Protein AF-A0A914RUM9-F1 (afdb_monomer_lite)

Structure (mmCIF, N/CA/C/O backbone):
data_AF-A0A914RUM9-F1
#
_entry.id   AF-A0A914RUM9-F1
#
loop_
_atom_site.group_PDB
_atom_site.id
_atom_site.type_symbol
_atom_site.label_atom_id
_atom_site.label_alt_id
_atom_site.label_comp_id
_atom_site.label_asym_id
_atom_site.label_entity_id
_atom_site.label_seq_id
_atom_site.pdbx_PDB_ins_code
_atom_site.Cartn_x
_atom_site.Cartn_y
_atom_site.Cartn_z
_atom_site.occupancy
_atom_site.B_iso_or_equiv
_atom_site.auth_seq_id
_atom_site.auth_comp_id
_atom_site.auth_asym_id
_atom_site.auth_atom_id
_atom_site.pdbx_PDB_model_num
ATOM 1 N N . MET A 1 1 ? -8.698 5.108 2.220 1.00 70.25 1 MET A N 1
ATOM 2 C CA . MET A 1 1 ? -7.597 4.128 2.356 1.00 70.25 1 MET A CA 1
ATOM 3 C C . MET A 1 1 ? -6.851 3.903 1.047 1.00 70.25 1 MET A C 1
ATOM 5 O O . MET A 1 1 ? -5.643 4.080 1.052 1.00 70.25 1 MET A O 1
ATOM 9 N N . ASP A 1 2 ? -7.525 3.643 -0.083 1.00 82.94 2 ASP A N 1
ATOM 10 C CA . ASP A 1 2 ? -6.839 3.446 -1.383 1.00 82.94 2 ASP A CA 1
ATOM 11 C C . ASP A 1 2 ? -5.968 4.643 -1.811 1.00 82.94 2 ASP A C 1
ATOM 13 O O . ASP A 1 2 ? -4.885 4.456 -2.352 1.00 82.94 2 ASP A O 1
ATOM 17 N N . ARG A 1 3 ? -6.386 5.873 -1.476 1.00 87.75 3 ARG A N 1
ATOM 18 C CA . ARG A 1 3 ? -5.620 7.102 -1.748 1.00 87.75 3 ARG A CA 1
ATOM 19 C C . ARG A 1 3 ? -4.213 7.092 -1.132 1.00 87.75 3 ARG A C 1
ATOM 21 O O . ARG A 1 3 ? -3.280 7.536 -1.784 1.00 87.75 3 ARG A O 1
ATOM 28 N N . VAL A 1 4 ? -4.053 6.536 0.073 1.00 87.62 4 VAL A N 1
ATOM 29 C CA . VAL A 1 4 ? -2.735 6.369 0.719 1.00 87.62 4 VAL A CA 1
ATOM 30 C C . VAL A 1 4 ? -1.864 5.422 -0.102 1.00 87.62 4 VAL A C 1
ATOM 32 O O . VAL A 1 4 ? -0.697 5.710 -0.338 1.00 87.62 4 VAL A O 1
ATOM 35 N N . CYS A 1 5 ? -2.440 4.324 -0.595 1.00 89.38 5 CYS A N 1
ATOM 36 C CA . CYS A 1 5 ? -1.725 3.366 -1.432 1.00 89.38 5 CYS A CA 1
ATOM 37 C C . CYS A 1 5 ? -1.349 3.930 -2.806 1.00 89.38 5 CYS A C 1
ATOM 39 O O . CYS A 1 5 ? -0.304 3.562 -3.330 1.00 89.38 5 CYS A O 1
ATOM 41 N N . VAL A 1 6 ? -2.172 4.809 -3.388 1.00 90.62 6 VAL A N 1
ATOM 42 C CA . VAL A 1 6 ? -1.864 5.488 -4.657 1.00 90.62 6 VAL A CA 1
ATOM 43 C C . VAL A 1 6 ? -0.695 6.450 -4.481 1.00 90.62 6 VAL A C 1
ATOM 45 O O . VAL A 1 6 ? 0.300 6.295 -5.175 1.00 90.62 6 VAL A O 1
ATOM 48 N N . ILE A 1 7 ? -0.764 7.363 -3.507 1.00 89.06 7 ILE A N 1
ATOM 49 C CA . ILE A 1 7 ? 0.313 8.341 -3.290 1.00 89.06 7 ILE A CA 1
ATOM 50 C C . ILE A 1 7 ? 1.607 7.618 -2.892 1.00 89.06 7 ILE A C 1
ATOM 52 O O . ILE A 1 7 ? 2.674 7.912 -3.416 1.00 89.06 7 ILE A O 1
ATOM 56 N N . CYS A 1 8 ? 1.527 6.610 -2.018 1.00 89.19 8 CYS A N 1
ATOM 57 C CA . CYS A 1 8 ? 2.696 5.807 -1.662 1.00 89.19 8 CYS A CA 1
ATOM 58 C C . CYS A 1 8 ? 3.279 5.073 -2.881 1.00 89.19 8 CYS A C 1
ATOM 60 O O . CYS A 1 8 ? 4.491 5.017 -3.052 1.00 89.19 8 CYS A O 1
ATOM 62 N N . HIS A 1 9 ? 2.436 4.532 -3.762 1.00 91.94 9 HIS A N 1
ATOM 63 C CA . HIS A 1 9 ? 2.917 3.923 -4.996 1.00 91.94 9 HIS A CA 1
ATOM 64 C C . HIS A 1 9 ? 3.589 4.937 -5.916 1.00 91.94 9 HIS A C 1
ATOM 66 O O . HIS A 1 9 ? 4.636 4.610 -6.448 1.00 91.94 9 HIS A O 1
ATOM 72 N N . GLU A 1 10 ? 3.050 6.143 -6.078 1.00 90.44 10 GLU A N 1
ATOM 73 C CA . GLU A 1 10 ? 3.677 7.186 -6.899 1.00 90.44 10 GLU A CA 1
ATOM 74 C C . GLU A 1 10 ? 5.080 7.530 -6.379 1.00 90.44 10 GLU A C 1
ATOM 76 O O . GLU A 1 10 ? 6.037 7.505 -7.153 1.00 90.44 10 GLU A O 1
ATOM 81 N N . MET A 1 11 ? 5.222 7.711 -5.062 1.00 86.19 11 MET A N 1
ATOM 82 C CA . MET A 1 11 ? 6.499 8.024 -4.404 1.00 86.19 11 MET A CA 1
ATOM 83 C C . MET A 1 11 ? 7.550 6.911 -4.543 1.00 86.19 11 MET A C 1
ATOM 85 O O . MET A 1 11 ? 8.728 7.202 -4.725 1.00 86.19 11 MET A O 1
ATOM 89 N N . PHE A 1 12 ? 7.138 5.640 -4.470 1.00 87.00 12 PHE A N 1
ATOM 90 C CA . PHE A 1 12 ? 8.045 4.480 -4.515 1.00 87.00 12 PHE A CA 1
ATOM 91 C C . PHE A 1 12 ? 7.979 3.698 -5.829 1.00 87.00 12 PHE A C 1
ATOM 93 O O . PHE A 1 12 ? 8.520 2.597 -5.912 1.00 87.00 12 PHE A O 1
ATOM 100 N N . SER A 1 13 ? 7.327 4.231 -6.862 1.00 88.50 13 SER A N 1
ATOM 101 C CA . SER A 1 13 ? 7.066 3.518 -8.123 1.00 88.50 13 SER A CA 1
ATOM 102 C C . SER A 1 13 ? 8.352 3.049 -8.805 1.00 88.50 13 SER A C 1
ATOM 104 O O . SER A 1 13 ? 8.376 1.966 -9.389 1.00 88.50 13 SER A O 1
ATOM 106 N N 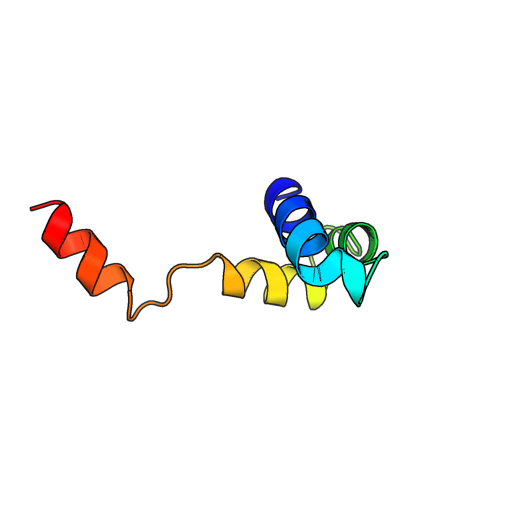. HIS A 1 14 ? 9.429 3.824 -8.659 1.00 87.44 14 HIS A N 1
ATOM 107 C CA . HIS A 1 14 ? 10.751 3.532 -9.206 1.00 87.44 14 HIS A CA 1
ATOM 108 C C . HIS A 1 14 ? 11.440 2.324 -8.553 1.00 87.44 14 HIS A C 1
ATOM 110 O O . HIS A 1 14 ? 12.176 1.608 -9.225 1.00 87.44 14 HIS A O 1
ATOM 116 N N . GLU A 1 15 ? 11.189 2.067 -7.268 1.00 88.44 15 GLU A N 1
ATOM 117 C CA . GLU A 1 15 ? 11.825 0.974 -6.514 1.00 88.44 15 GLU A CA 1
ATOM 118 C C . GLU A 1 15 ? 10.889 -0.226 -6.316 1.00 88.44 15 GLU A C 1
ATOM 120 O O . GLU A 1 15 ? 11.317 -1.377 -6.232 1.00 88.44 15 GLU A O 1
ATOM 125 N N . ARG A 1 16 ? 9.586 0.044 -6.196 1.00 84.75 16 ARG A N 1
ATOM 126 C CA . ARG A 1 16 ? 8.539 -0.904 -5.806 1.00 84.75 16 ARG A CA 1
ATOM 127 C C . ARG A 1 16 ? 7.298 -0.686 -6.685 1.00 84.75 16 ARG A C 1
ATOM 129 O O . ARG A 1 16 ? 6.282 -0.164 -6.212 1.00 84.75 16 ARG A O 1
ATOM 136 N N . PRO A 1 17 ? 7.307 -1.144 -7.947 1.00 87.44 17 PRO A N 1
ATOM 137 C CA . PRO A 1 17 ? 6.163 -0.983 -8.849 1.00 87.44 17 PRO A CA 1
ATOM 138 C C . PRO A 1 17 ? 4.895 -1.692 -8.336 1.00 87.44 17 PRO A C 1
ATOM 140 O O . PRO A 1 17 ? 3.783 -1.240 -8.587 1.00 87.44 17 PRO A O 1
ATOM 143 N N . ASN A 1 18 ? 5.040 -2.748 -7.528 1.00 89.56 18 ASN A N 1
ATOM 144 C CA . ASN A 1 18 ? 3.912 -3.484 -6.945 1.00 89.56 18 ASN A CA 1
ATOM 145 C C . ASN A 1 18 ? 3.396 -2.901 -5.616 1.00 89.56 18 ASN A C 1
ATOM 147 O O . ASN A 1 18 ? 2.459 -3.450 -5.032 1.00 89.56 18 ASN A O 1
ATOM 151 N N . MET A 1 19 ? 3.944 -1.766 -5.154 1.00 86.56 19 MET A N 1
ATOM 152 C CA . MET A 1 19 ? 3.599 -1.158 -3.861 1.00 86.56 19 MET A CA 1
ATOM 153 C C . MET A 1 19 ? 2.090 -0.937 -3.697 1.00 86.56 19 MET A C 1
ATOM 155 O O . MET A 1 19 ? 1.542 -1.165 -2.621 1.00 86.56 19 MET A O 1
ATOM 159 N N . ARG A 1 20 ? 1.379 -0.554 -4.766 1.00 88.75 20 ARG A N 1
ATOM 160 C CA . ARG A 1 20 ? -0.075 -0.340 -4.711 1.00 88.75 20 ARG A CA 1
ATOM 161 C C . ARG A 1 20 ? -0.842 -1.620 -4.365 1.00 88.75 20 ARG A C 1
ATOM 163 O O . ARG A 1 20 ? -1.773 -1.579 -3.560 1.00 88.75 20 ARG A O 1
ATOM 170 N N . ALA A 1 21 ? -0.464 -2.745 -4.970 1.00 90.62 21 ALA A N 1
ATOM 171 C CA . ALA A 1 21 ? -1.104 -4.036 -4.737 1.00 90.62 21 ALA A CA 1
ATOM 172 C C . ALA A 1 21 ? -0.755 -4.580 -3.341 1.00 90.62 21 ALA A C 1
ATOM 174 O O . ALA A 1 21 ? -1.646 -4.996 -2.600 1.00 90.62 21 ALA A O 1
ATOM 175 N N . GLU A 1 22 ? 0.516 -4.481 -2.940 1.00 90.00 22 GLU A N 1
ATOM 176 C CA . GLU A 1 22 ? 1.003 -4.876 -1.609 1.00 90.00 22 GLU A CA 1
ATOM 177 C C . GLU A 1 22 ? 0.356 -4.045 -0.487 1.00 90.00 22 GLU A C 1
ATOM 179 O O . GLU A 1 22 ? -0.020 -4.573 0.564 1.00 90.00 22 GLU A O 1
ATOM 184 N N . CYS A 1 23 ? 0.139 -2.751 -0.720 1.00 89.62 23 CYS A N 1
ATOM 185 C CA . CYS A 1 23 ? -0.537 -1.852 0.214 1.00 89.62 23 CYS A CA 1
ATOM 186 C C . CYS A 1 23 ? -2.019 -2.213 0.420 1.00 89.62 23 CYS A C 1
ATOM 188 O O . CYS A 1 23 ? -2.540 -2.103 1.527 1.00 89.62 23 CYS A O 1
ATOM 190 N N . ARG A 1 24 ? -2.705 -2.705 -0.618 1.00 89.75 24 ARG A N 1
ATOM 191 C CA . ARG A 1 24 ? -4.104 -3.161 -0.519 1.00 89.75 24 ARG A CA 1
ATOM 192 C C . ARG A 1 24 ? -4.249 -4.586 0.013 1.00 89.75 24 ARG A C 1
ATOM 194 O O . ARG A 1 24 ? -5.367 -5.004 0.322 1.00 89.75 24 ARG A O 1
ATOM 201 N N . SER A 1 25 ? -3.152 -5.336 0.093 1.00 91.56 25 SER A N 1
ATOM 202 C CA . SER A 1 25 ? -3.178 -6.731 0.530 1.00 91.56 25 SER A CA 1
ATOM 203 C C . SER A 1 25 ? -3.723 -6.873 1.955 1.00 91.56 25 SER A C 1
ATOM 205 O O . SER A 1 25 ? -3.635 -5.957 2.780 1.00 91.56 25 SER A O 1
ATOM 207 N N . ASN A 1 26 ? -4.324 -8.033 2.233 1.00 89.88 26 ASN A N 1
ATOM 208 C CA . ASN A 1 26 ? -4.868 -8.380 3.547 1.00 89.88 26 ASN A CA 1
ATOM 209 C C . ASN A 1 26 ? -5.824 -7.311 4.122 1.00 89.88 26 ASN A C 1
ATOM 211 O O . ASN A 1 26 ? -5.744 -6.960 5.298 1.00 89.88 26 ASN A O 1
ATOM 215 N N . CYS A 1 27 ? -6.685 -6.731 3.277 1.00 87.94 27 CYS A N 1
ATOM 216 C CA . CYS A 1 27 ? -7.624 -5.670 3.661 1.00 87.94 27 CYS A CA 1
ATOM 217 C C . CYS A 1 27 ? -6.947 -4.485 4.381 1.00 87.94 27 CYS A C 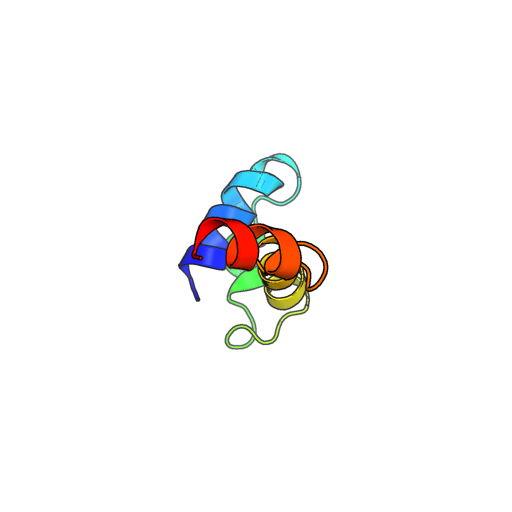1
ATOM 219 O O . CYS A 1 27 ? -7.435 -4.033 5.417 1.00 87.94 27 CYS A O 1
ATOM 221 N N . PHE A 1 28 ? -5.824 -3.988 3.845 1.00 85.00 28 PHE A N 1
ATOM 222 C CA . PHE A 1 28 ? -5.029 -2.887 4.420 1.00 85.00 28 PHE A CA 1
ATOM 223 C C . PHE A 1 28 ? -4.370 -3.215 5.773 1.00 85.00 28 PHE A C 1
ATOM 225 O O . PHE A 1 28 ? -3.963 -2.320 6.508 1.00 85.00 28 PHE A O 1
ATOM 232 N N . ARG A 1 29 ? -4.228 -4.499 6.121 1.00 85.00 29 ARG A N 1
ATOM 233 C CA . ARG A 1 29 ? -3.495 -4.952 7.319 1.00 85.00 29 ARG A CA 1
ATOM 234 C C . ARG A 1 29 ? -2.065 -5.389 7.005 1.00 85.00 29 ARG A C 1
ATOM 236 O O . ARG A 1 29 ? -1.494 -6.203 7.726 1.00 85.00 29 ARG A O 1
ATOM 243 N N . SER A 1 30 ? -1.493 -4.886 5.915 1.00 83.88 30 SER A N 1
ATOM 244 C CA . SER A 1 30 ? -0.103 -5.150 5.552 1.00 83.88 30 SER A CA 1
ATOM 245 C C . SER A 1 30 ? 0.843 -4.151 6.217 1.00 83.88 30 SER A C 1
ATOM 247 O O . SER A 1 30 ? 0.487 -3.008 6.519 1.00 83.88 30 SER A O 1
ATOM 249 N N . GLU A 1 31 ? 2.087 -4.570 6.436 1.00 87.56 31 GLU A N 1
ATOM 250 C CA . GLU A 1 31 ? 3.129 -3.672 6.939 1.00 87.56 31 GLU A CA 1
ATOM 251 C C . GLU A 1 31 ? 3.387 -2.511 5.966 1.00 87.56 31 GLU A C 1
ATOM 253 O O . GLU A 1 31 ? 3.651 -1.390 6.397 1.00 87.56 31 GLU A O 1
ATOM 258 N N . HIS A 1 32 ? 3.218 -2.757 4.663 1.00 86.38 32 HIS A N 1
ATOM 259 C CA . HIS A 1 32 ? 3.294 -1.745 3.610 1.00 86.38 32 HIS A CA 1
ATOM 260 C C . HIS A 1 32 ? 2.251 -0.652 3.809 1.00 86.38 32 HIS A C 1
ATOM 262 O O . HIS A 1 32 ? 2.599 0.526 3.813 1.00 86.38 32 HIS A O 1
ATOM 268 N N . PHE A 1 33 ? 0.992 -1.028 4.065 1.00 88.75 33 PHE A N 1
ATOM 269 C CA . PHE A 1 33 ? -0.047 -0.051 4.370 1.00 88.75 33 PHE A CA 1
ATOM 270 C C . PHE A 1 33 ? 0.308 0.775 5.605 1.00 88.75 33 PHE A C 1
ATOM 272 O O . PHE A 1 33 ? 0.191 1.994 5.571 1.00 88.75 33 PHE A O 1
ATOM 279 N N . ARG A 1 34 ? 0.796 0.139 6.677 1.00 88.81 34 ARG A N 1
ATOM 280 C CA . ARG A 1 34 ? 1.151 0.839 7.920 1.00 88.81 34 ARG A CA 1
ATOM 281 C C . ARG A 1 34 ? 2.337 1.792 7.748 1.00 88.81 34 ARG A C 1
ATOM 283 O O . ARG A 1 34 ? 2.297 2.896 8.279 1.00 88.81 34 ARG A O 1
ATOM 290 N N . LYS A 1 35 ? 3.355 1.401 6.978 1.00 87.12 35 LYS A N 1
ATOM 291 C CA . LYS A 1 35 ? 4.497 2.258 6.617 1.00 87.12 35 LYS A CA 1
ATOM 292 C C . LYS A 1 35 ? 4.061 3.452 5.772 1.00 87.12 35 LYS A C 1
ATOM 294 O O . LYS A 1 35 ? 4.385 4.582 6.121 1.00 87.12 35 LYS A O 1
ATOM 299 N N . CYS A 1 36 ? 3.284 3.208 4.716 1.00 88.12 36 CYS A N 1
ATOM 300 C CA . CYS A 1 36 ? 2.716 4.271 3.891 1.00 88.12 36 CYS A CA 1
ATOM 301 C C . CYS A 1 36 ? 1.860 5.215 4.740 1.00 88.12 36 CYS A C 1
ATOM 303 O O . CYS A 1 36 ? 2.038 6.422 4.680 1.00 88.12 36 CYS A O 1
ATOM 305 N N . LEU A 1 37 ? 0.978 4.672 5.583 1.00 87.50 37 LEU A N 1
ATOM 306 C CA . LEU A 1 37 ? 0.121 5.455 6.464 1.00 87.50 37 LEU A CA 1
ATOM 307 C C . LEU A 1 37 ? 0.948 6.331 7.406 1.00 87.50 37 LEU A C 1
ATOM 309 O O . LEU A 1 37 ? 0.675 7.519 7.485 1.00 87.50 37 LEU A O 1
ATOM 313 N N . ASN A 1 38 ? 1.973 5.782 8.061 1.00 86.50 38 ASN A N 1
ATOM 314 C CA . ASN A 1 38 ? 2.835 6.545 8.965 1.00 86.50 38 ASN A CA 1
ATOM 315 C C . ASN A 1 38 ? 3.598 7.676 8.268 1.00 86.50 38 ASN A C 1
ATOM 317 O O . ASN A 1 38 ? 3.831 8.691 8.903 1.00 86.50 38 ASN A O 1
ATOM 321 N N . MET A 1 39 ? 3.936 7.550 6.982 1.00 81.00 39 MET A N 1
ATOM 322 C CA . MET A 1 39 ? 4.550 8.658 6.240 1.00 81.00 39 MET A CA 1
ATOM 323 C C . MET A 1 39 ? 3.593 9.820 5.960 1.00 81.00 39 MET A C 1
ATOM 325 O O . MET A 1 39 ? 4.044 10.948 5.807 1.00 81.00 39 MET A O 1
ATOM 329 N N . PHE A 1 40 ? 2.285 9.560 5.888 1.00 79.06 40 PHE A N 1
ATOM 330 C CA . PHE A 1 40 ? 1.272 10.608 5.701 1.00 79.06 40 PHE A CA 1
ATOM 331 C C . PHE A 1 40 ? 0.606 11.043 7.002 1.00 79.06 40 PHE A C 1
ATOM 333 O O . PHE A 1 40 ? -0.164 12.004 6.998 1.00 79.06 40 PHE A O 1
ATOM 340 N N . ARG A 1 41 ? 0.846 10.330 8.106 1.00 77.75 41 ARG A N 1
ATOM 341 C CA . ARG A 1 41 ? 0.412 10.799 9.414 1.00 77.75 41 ARG A CA 1
ATOM 342 C C . ARG A 1 41 ? 1.289 11.997 9.771 1.00 77.75 41 ARG A C 1
ATOM 344 O O . ARG A 1 41 ? 2.508 11.876 9.683 1.00 77.75 41 ARG A O 1
ATOM 351 N N . PRO A 1 42 ? 0.700 13.140 10.156 1.00 66.75 42 PRO A N 1
ATOM 352 C CA . PRO A 1 42 ? 1.484 14.172 10.806 1.00 66.75 42 PRO A CA 1
ATOM 353 C C . PRO A 1 42 ? 2.141 13.517 12.023 1.00 66.75 42 PRO A C 1
ATOM 355 O O . PRO A 1 42 ? 1.471 12.822 12.791 1.00 66.75 42 PRO A O 1
ATOM 358 N N . ASN A 1 43 ? 3.460 13.647 12.145 1.00 62.31 43 ASN A N 1
ATOM 359 C CA . ASN A 1 43 ? 4.125 13.232 13.372 1.00 62.31 43 ASN A CA 1
ATOM 360 C C . ASN A 1 43 ? 3.510 14.056 14.508 1.00 62.31 43 ASN A C 1
ATOM 362 O O . ASN A 1 43 ? 3.176 15.223 14.305 1.00 62.31 43 ASN A O 1
ATOM 366 N N . GLU A 1 44 ? 3.368 13.478 15.697 1.00 57.88 44 GLU A N 1
ATOM 367 C CA . GLU A 1 44 ? 2.862 14.205 16.873 1.00 57.88 44 GLU A CA 1
ATOM 368 C C . GLU A 1 44 ? 3.713 15.466 17.157 1.00 57.88 44 GLU A C 1
ATOM 370 O O . GLU A 1 44 ? 3.207 16.462 17.659 1.00 57.88 44 GLU A O 1
ATOM 375 N N . GLU A 1 45 ? 4.976 15.493 16.711 1.00 55.81 45 GLU A N 1
ATOM 376 C CA . GLU A 1 45 ? 5.845 16.682 16.733 1.00 55.81 45 GLU A CA 1
ATOM 377 C C . GLU A 1 45 ? 5.427 17.792 15.751 1.00 55.81 45 GLU A C 1
ATOM 379 O O . GLU A 1 45 ? 5.737 18.961 15.964 1.00 55.81 45 GLU A O 1
ATOM 384 N N . THR A 1 46 ? 4.732 17.457 14.663 1.00 54.47 46 THR A N 1
ATOM 385 C CA . THR A 1 46 ? 4.229 18.423 13.673 1.00 54.47 46 THR A CA 1
ATOM 386 C C . THR A 1 46 ? 2.819 18.914 13.997 1.00 54.47 46 THR A C 1
ATOM 388 O O . THR A 1 46 ? 2.452 19.998 13.550 1.00 54.47 46 THR A O 1
ATOM 391 N N . GLU A 1 47 ? 2.029 18.176 14.787 1.00 53.91 47 GLU A N 1
ATOM 392 C CA . GLU A 1 47 ? 0.711 18.653 15.242 1.00 53.91 47 GLU A CA 1
ATOM 393 C C . GLU A 1 47 ? 0.826 19.945 16.065 1.00 53.91 47 GLU A C 1
ATOM 395 O O . GLU A 1 47 ? 0.009 20.848 15.888 1.00 53.91 47 GLU A O 1
ATOM 400 N N . VAL A 1 48 ? 1.914 20.101 16.829 1.00 56.62 48 VAL A N 1
ATOM 401 C CA . VAL A 1 48 ? 2.199 21.319 17.608 1.00 56.62 48 VAL A CA 1
ATOM 402 C C . VAL A 1 48 ? 2.327 22.563 16.711 1.00 56.62 48 VAL A C 1
ATOM 404 O O . VAL A 1 48 ? 1.870 23.638 17.079 1.00 56.62 48 VAL A O 1
ATOM 407 N N . LEU A 1 49 ? 2.867 22.429 15.492 1.00 56.56 49 LEU A N 1
ATOM 408 C CA . LEU A 1 49 ? 3.027 23.558 14.558 1.00 56.56 49 LEU A CA 1
ATOM 409 C C . LEU A 1 49 ? 1.738 23.909 13.795 1.00 56.56 49 LEU A C 1
ATOM 411 O O . LEU A 1 49 ? 1.554 25.054 13.382 1.00 56.56 49 LEU A O 1
ATOM 415 N N . PHE A 1 50 ? 0.840 22.942 13.585 1.00 54.78 50 PHE A N 1
ATOM 416 C CA . PHE A 1 50 ? -0.422 23.175 12.874 1.00 54.78 50 PHE A CA 1
ATOM 417 C C . PHE A 1 50 ? -1.576 23.614 13.793 1.00 54.78 50 PHE A C 1
ATOM 419 O O . PHE A 1 50 ? -2.564 24.148 13.281 1.00 54.78 50 PHE A O 1
ATOM 426 N N . GLU A 1 51 ? -1.481 23.424 15.115 1.00 55.47 51 GLU A N 1
ATOM 427 C CA . GLU A 1 51 ? -2.388 24.067 16.081 1.00 55.47 51 GLU A CA 1
ATOM 428 C C . GLU A 1 51 ? -2.080 25.561 16.263 1.00 55.47 51 GLU A C 1
ATOM 430 O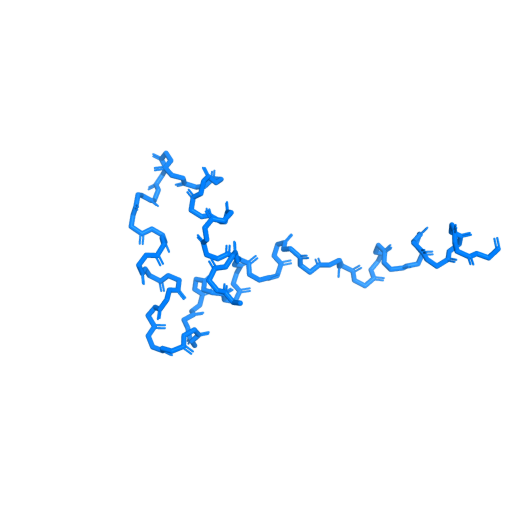 O . GLU A 1 51 ? -3.020 26.355 16.308 1.00 55.47 51 GLU A O 1
ATOM 435 N N . ASP A 1 52 ? -0.805 25.971 16.257 1.00 49.88 52 ASP A N 1
ATOM 436 C CA . ASP A 1 52 ? -0.425 27.393 16.339 1.00 49.88 52 ASP A CA 1
ATOM 437 C C . ASP A 1 52 ? -0.911 28.212 15.131 1.00 49.88 52 ASP A C 1
ATOM 439 O O . ASP A 1 52 ? -1.317 29.360 15.276 1.00 49.88 52 ASP A O 1
ATOM 443 N N . SER A 1 53 ? -0.962 27.624 13.931 1.00 50.44 53 SER A N 1
ATOM 444 C CA . SER A 1 53 ? -1.494 28.314 12.743 1.00 50.44 53 SER A CA 1
ATOM 445 C C . SER A 1 53 ? -3.030 28.398 12.706 1.00 50.44 53 SER A C 1
ATOM 447 O O . SER A 1 53 ? -3.581 29.011 11.787 1.00 50.44 53 SER A O 1
ATOM 449 N N . ARG A 1 54 ? -3.730 27.744 13.642 1.00 58.22 54 ARG A N 1
ATOM 450 C CA . ARG A 1 54 ? -5.200 27.687 13.712 1.00 58.22 54 ARG A CA 1
ATOM 451 C C . ARG A 1 54 ? -5.779 28.541 14.848 1.00 58.22 54 ARG A C 1
ATOM 453 O O . ARG A 1 54 ? -6.996 28.500 15.044 1.00 58.22 54 ARG A O 1
ATOM 460 N N . ARG A 1 55 ? -4.930 29.269 15.581 1.00 47.75 55 ARG A N 1
ATOM 461 C CA . ARG A 1 55 ? -5.296 30.138 16.702 1.00 47.75 55 ARG A CA 1
ATOM 462 C C . ARG A 1 55 ? -5.195 31.616 16.343 1.00 47.75 55 ARG A C 1
ATOM 464 O O . ARG A 1 55 ? -4.2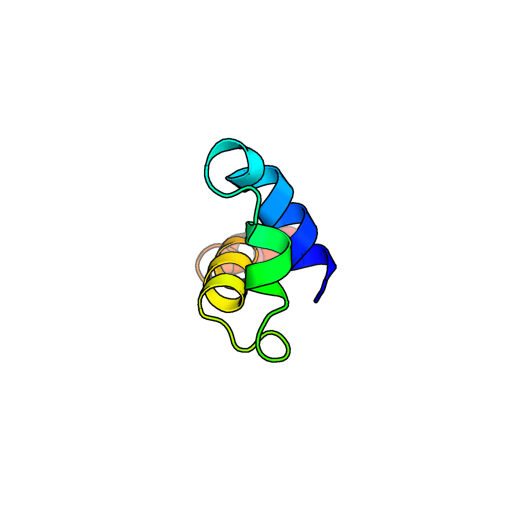89 31.977 15.564 1.00 47.75 55 ARG A O 1
#

Sequence (55 aa):
MDRVCVICHEMFSHERPNMRAECRSNCFRSEHFRKCLNMFRPNEETEVLFEDSRR

Radius of gyration: 13.6 Å; 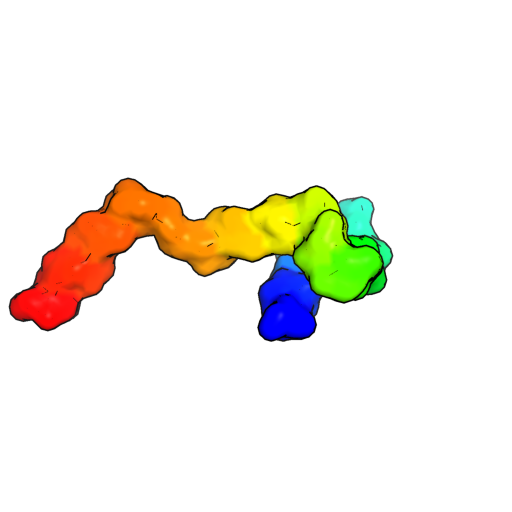chains: 1; bounding box: 19×38×27 Å

Foldseek 3Di:
DLVLQVVLCVVCCVPCVCLSVQCPPPNNPHPSVVVSVVVPDQDPVCVVVVVVVVD

Secondary structure (DSSP, 8-state):
-HHHHHHHHHHHTTT-TTHHHHHHHHHH-SHHHHHHHHHHSPPHHHHHHHHHTT-

InterPro domains:
  IPR018251 Crustacean neurohormone, conserved site [PS01250] (19-36)
  IPR031098 Crustacean CHH/MIH/GIH neurohormone family [PF01147] (1-49)
  IPR031098 Crustacean CHH/MIH/GIH neurohormone family [PTHR35981] (1-48)
  IPR035957 Crustacean CHH/MIH/GIH neurohormone superfamily [G3DSA:1.10.2010.10] (1-54)
  IPR035957 Crustacean CHH/MIH/GIH neurohormone superfamily [SSF81778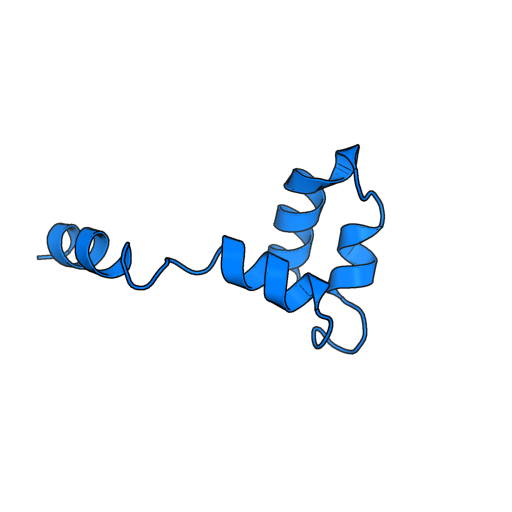] (1-48)

Organism: Parascaris equorum (NCBI:txid6256)

pLDDT: mean 79.03, std 14.22, range [47.75, 91.94]